Protein AF-A0A7J2U3K1-F1 (afdb_monomer_lite)

Organism: NCBI:txid334771

pLDDT: mean 93.87, std 4.68, range [68.88, 97.62]

Radius of gyration: 21.48 Å; chains: 1; bounding box: 39×21×62 Å

Sequence (68 aa):
MSLAEKLVEELEADEKVRKRLAKLLLPEVVSEPDARLAIINAVLRDVATKEDIAKVMEEIEKVKTATK

Structure (mmCIF, N/CA/C/O backbone):
data_AF-A0A7J2U3K1-F1
#
_entry.id   AF-A0A7J2U3K1-F1
#
loop_
_atom_site.group_PDB
_atom_site.id
_atom_site.type_symbol
_atom_site.label_atom_id
_atom_site.label_alt_id
_atom_site.label_comp_id
_atom_site.label_asym_id
_atom_site.label_entity_id
_atom_s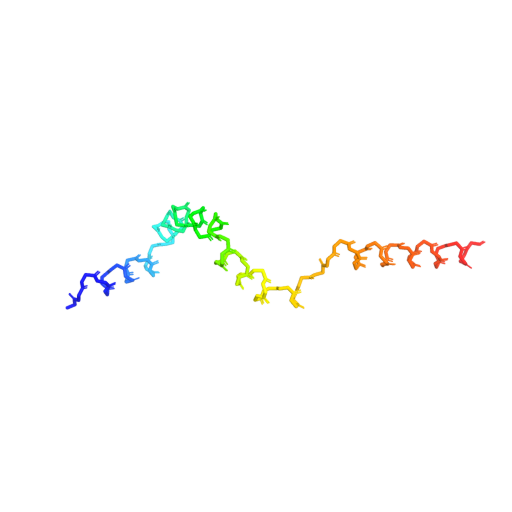ite.label_seq_id
_atom_site.pdbx_PDB_ins_code
_atom_site.Cartn_x
_atom_site.Cartn_y
_atom_site.Cartn_z
_atom_site.occupancy
_atom_site.B_iso_or_equiv
_atom_site.auth_seq_id
_atom_site.auth_comp_id
_atom_site.auth_asym_id
_atom_site.auth_atom_id
_atom_site.pdbx_PDB_model_num
ATOM 1 N N . MET A 1 1 ? 23.515 -4.210 -24.565 1.00 74.12 1 MET A N 1
ATOM 2 C CA . MET A 1 1 ? 22.586 -3.897 -23.470 1.00 74.12 1 MET A CA 1
ATOM 3 C C . MET A 1 1 ? 21.497 -2.978 -23.996 1.00 74.12 1 MET A C 1
ATOM 5 O O . MET A 1 1 ? 21.825 -1.953 -24.601 1.00 74.12 1 MET A O 1
ATOM 9 N N . SER A 1 2 ? 20.240 -3.388 -23.859 1.00 94.56 2 SER A N 1
ATOM 10 C CA . SER A 1 2 ? 19.067 -2.640 -24.319 1.00 94.56 2 SER A CA 1
ATOM 11 C C . SER A 1 2 ? 18.802 -1.413 -23.437 1.00 94.56 2 SER A C 1
ATOM 13 O O . SER A 1 2 ? 19.335 -1.292 -22.336 1.00 94.56 2 SER A O 1
ATOM 15 N N . LEU A 1 3 ? 17.982 -0.474 -23.918 1.00 94.94 3 LEU A N 1
ATOM 16 C CA . LEU A 1 3 ? 17.572 0.685 -23.117 1.00 94.94 3 LEU A CA 1
ATOM 17 C C . LEU A 1 3 ? 16.806 0.261 -21.853 1.00 94.94 3 LEU A C 1
ATOM 19 O O . LEU A 1 3 ? 16.985 0.868 -20.803 1.00 94.94 3 LEU A O 1
ATOM 23 N N . ALA A 1 4 ? 15.982 -0.786 -21.955 1.00 95.31 4 ALA A N 1
ATOM 24 C CA . ALA A 1 4 ? 15.210 -1.308 -20.832 1.00 95.31 4 ALA A CA 1
ATOM 25 C C . ALA A 1 4 ? 16.122 -1.896 -19.748 1.00 95.31 4 ALA A C 1
ATOM 27 O O . ALA A 1 4 ? 15.946 -1.589 -18.576 1.00 95.31 4 ALA A O 1
ATOM 28 N N . GLU A 1 5 ? 17.135 -2.668 -20.144 1.00 96.44 5 GLU A N 1
ATOM 29 C CA . GLU A 1 5 ? 18.142 -3.209 -19.221 1.00 96.44 5 GLU A CA 1
ATOM 30 C C . GLU A 1 5 ? 18.895 -2.088 -18.497 1.00 96.44 5 GLU A C 1
ATOM 32 O O . GLU A 1 5 ? 18.968 -2.097 -17.274 1.00 96.44 5 GLU A O 1
ATOM 37 N N . LYS A 1 6 ? 19.350 -1.062 -19.228 1.00 96.44 6 LYS A N 1
ATOM 38 C CA . LYS A 1 6 ? 20.022 0.103 -18.627 1.00 96.44 6 LYS A CA 1
ATOM 39 C C . LYS A 1 6 ? 19.137 0.854 -17.636 1.00 96.44 6 LYS A C 1
ATOM 41 O O . LYS A 1 6 ? 19.620 1.336 -16.620 1.00 96.44 6 LYS A O 1
ATOM 46 N N . LEU A 1 7 ? 17.847 0.985 -17.946 1.00 95.06 7 LEU A N 1
ATOM 47 C CA . LEU A 1 7 ? 16.894 1.626 -17.045 1.00 95.06 7 LEU A CA 1
ATOM 48 C C . LEU A 1 7 ? 16.733 0.819 -15.754 1.00 95.06 7 LEU A C 1
ATOM 50 O O . LEU A 1 7 ? 16.693 1.408 -14.679 1.00 95.06 7 LEU A O 1
ATOM 54 N N . VAL A 1 8 ? 16.648 -0.509 -15.852 1.00 95.94 8 VAL A N 1
ATOM 55 C CA . VAL A 1 8 ? 16.564 -1.382 -14.675 1.00 95.94 8 VAL A CA 1
ATOM 56 C C . VAL A 1 8 ? 17.836 -1.275 -13.836 1.00 95.94 8 VAL A C 1
ATOM 58 O O . VAL A 1 8 ? 17.724 -1.033 -12.639 1.00 95.94 8 VAL A O 1
ATOM 61 N N . GLU A 1 9 ? 19.019 -1.346 -14.455 1.00 96.75 9 GLU A N 1
ATOM 62 C CA . GLU A 1 9 ? 20.304 -1.187 -13.756 1.00 96.75 9 GLU A CA 1
ATOM 63 C C . GLU A 1 9 ? 20.384 0.148 -12.996 1.00 96.75 9 GLU A C 1
ATOM 65 O O . GLU A 1 9 ? 20.761 0.176 -11.825 1.00 96.75 9 GLU A O 1
ATOM 70 N N . GLU A 1 10 ? 19.959 1.253 -13.616 1.00 95.19 10 GLU A N 1
ATOM 71 C CA . GLU A 1 10 ? 19.952 2.573 -12.974 1.00 95.19 10 GLU A CA 1
ATOM 72 C C . GLU A 1 10 ? 18.968 2.638 -11.792 1.00 95.19 10 GLU A C 1
ATOM 74 O O . GLU A 1 10 ? 19.272 3.197 -10.737 1.00 95.19 10 GLU A O 1
ATOM 79 N N . LEU A 1 11 ? 17.784 2.035 -11.935 1.00 96.19 11 LEU A N 1
ATOM 80 C CA . LEU A 1 11 ? 16.796 1.969 -10.855 1.00 96.19 11 LEU A CA 1
ATOM 81 C C . LEU A 1 11 ? 17.275 1.091 -9.695 1.00 96.19 11 LEU A C 1
ATOM 83 O O . LEU A 1 11 ? 16.961 1.377 -8.535 1.00 96.19 11 LEU A O 1
ATOM 87 N N . GLU A 1 12 ? 18.014 0.021 -9.978 1.00 95.56 12 GLU A N 1
ATOM 88 C CA . GLU A 1 12 ? 18.622 -0.846 -8.970 1.00 95.56 12 GLU A CA 1
ATOM 89 C C . GLU A 1 12 ? 19.780 -0.151 -8.242 1.00 95.56 12 GLU A C 1
ATOM 91 O O . GLU A 1 12 ? 19.877 -0.269 -7.017 1.00 95.56 12 GLU A O 1
ATOM 96 N N . ALA A 1 13 ? 20.587 0.633 -8.959 1.00 97.31 13 ALA A N 1
ATOM 97 C CA . ALA A 1 13 ? 21.737 1.344 -8.411 1.00 97.31 13 ALA A CA 1
ATOM 98 C C . ALA A 1 13 ? 21.365 2.588 -7.579 1.00 97.31 13 ALA A C 1
ATOM 100 O O . ALA A 1 13 ? 21.997 2.832 -6.549 1.00 97.31 13 ALA A O 1
ATOM 101 N N . ASP A 1 14 ? 20.344 3.363 -7.975 1.00 96.75 14 ASP A N 1
ATOM 102 C CA . ASP A 1 14 ? 19.971 4.618 -7.301 1.00 96.75 14 ASP A CA 1
ATOM 103 C C . ASP A 1 14 ? 18.549 4.584 -6.700 1.00 96.75 14 ASP A C 1
ATOM 105 O O . ASP A 1 14 ? 17.517 4.693 -7.373 1.00 96.75 14 ASP A O 1
ATOM 109 N N . GLU A 1 15 ? 18.488 4.519 -5.365 1.00 96.31 15 GLU A N 1
ATOM 110 C CA . GLU A 1 15 ? 17.237 4.556 -4.601 1.00 96.31 15 GLU A CA 1
ATOM 111 C C . GLU A 1 15 ? 16.436 5.857 -4.809 1.00 96.31 15 GLU A C 1
ATOM 113 O O . GLU A 1 15 ? 15.200 5.835 -4.814 1.00 96.31 15 GLU A O 1
ATOM 118 N N . LYS A 1 16 ? 17.099 7.008 -4.989 1.00 96.56 16 LYS A N 1
ATOM 119 C CA . LYS A 1 16 ? 16.425 8.294 -5.231 1.00 96.56 16 LYS A CA 1
ATOM 120 C C . LYS A 1 16 ? 15.724 8.282 -6.581 1.00 96.56 16 LYS A C 1
ATOM 122 O O . LYS A 1 16 ? 14.577 8.732 -6.659 1.00 96.56 16 LYS A O 1
ATOM 127 N N . VAL A 1 17 ? 16.379 7.756 -7.617 1.00 95.94 17 VAL A N 1
ATOM 128 C CA . VAL A 1 17 ? 15.788 7.608 -8.957 1.00 95.94 17 VAL A CA 1
ATOM 129 C C . VAL A 1 17 ? 14.603 6.649 -8.892 1.00 95.94 17 VAL A C 1
ATOM 131 O O . VAL A 1 17 ? 13.505 7.013 -9.320 1.00 95.94 17 VAL A O 1
ATOM 134 N N . ARG A 1 18 ? 14.765 5.493 -8.234 1.00 96.06 18 ARG A N 1
ATOM 135 C CA . ARG A 1 18 ? 13.683 4.518 -8.015 1.00 96.06 18 ARG A CA 1
ATOM 136 C C . ARG A 1 18 ? 12.471 5.127 -7.318 1.00 96.06 18 ARG A C 1
ATOM 138 O O . ARG A 1 18 ? 11.345 4.997 -7.796 1.00 96.06 18 ARG A O 1
ATOM 145 N N . LYS A 1 19 ? 12.685 5.844 -6.211 1.00 96.38 19 LYS A N 1
ATOM 146 C CA . LYS A 1 19 ? 11.614 6.523 -5.464 1.00 96.38 19 LYS A CA 1
ATOM 147 C C . LYS A 1 19 ? 10.935 7.607 -6.294 1.00 96.38 19 LYS A C 1
ATOM 149 O O . LYS A 1 19 ? 9.721 7.772 -6.194 1.00 96.38 19 LYS A O 1
ATOM 154 N N . ARG A 1 20 ? 11.691 8.365 -7.091 1.00 96.19 20 ARG A N 1
ATOM 155 C CA . ARG A 1 20 ? 11.128 9.406 -7.959 1.00 96.19 20 ARG A CA 1
ATOM 156 C C . ARG A 1 20 ? 10.263 8.799 -9.059 1.00 96.19 20 ARG A C 1
ATOM 158 O O . ARG A 1 20 ? 9.158 9.290 -9.260 1.00 96.19 20 ARG A O 1
ATOM 165 N N . LEU A 1 21 ? 10.725 7.730 -9.708 1.00 94.62 21 LEU A N 1
ATOM 166 C CA . LEU A 1 21 ? 9.941 7.022 -10.718 1.00 94.62 21 LEU A CA 1
ATOM 167 C C . LEU A 1 21 ? 8.660 6.436 -10.112 1.00 94.62 21 LEU A C 1
ATOM 169 O O . LEU A 1 21 ? 7.577 6.662 -10.643 1.00 94.62 21 LEU A O 1
ATOM 173 N N . ALA A 1 22 ? 8.759 5.779 -8.953 1.00 94.31 22 ALA A N 1
ATOM 174 C CA . ALA A 1 22 ? 7.592 5.254 -8.249 1.00 94.31 22 ALA A CA 1
ATOM 175 C C . ALA A 1 22 ? 6.565 6.356 -7.941 1.00 94.31 22 ALA A C 1
ATOM 177 O O . ALA A 1 22 ? 5.381 6.174 -8.186 1.00 94.31 22 ALA A O 1
ATOM 178 N N . LYS A 1 23 ? 7.000 7.534 -7.476 1.00 94.50 23 LYS A N 1
ATOM 179 C CA . LYS A 1 23 ? 6.096 8.669 -7.211 1.00 94.50 23 LYS A CA 1
ATOM 180 C C . LYS A 1 23 ? 5.372 9.193 -8.453 1.00 94.50 23 LYS A C 1
ATOM 182 O O . LYS A 1 23 ? 4.290 9.746 -8.298 1.00 94.50 23 LYS A O 1
ATOM 187 N N . LEU A 1 24 ? 5.960 9.059 -9.642 1.00 94.56 24 LEU A N 1
ATOM 188 C CA . LEU A 1 24 ? 5.324 9.468 -10.898 1.00 94.56 24 LEU A CA 1
ATOM 189 C C . LEU A 1 24 ? 4.282 8.446 -11.362 1.00 94.56 24 LEU A C 1
ATOM 191 O O . LEU A 1 24 ? 3.213 8.841 -11.804 1.00 94.56 24 LEU A O 1
ATOM 195 N N . LEU A 1 25 ? 4.578 7.151 -11.219 1.00 93.00 25 LEU A N 1
ATOM 196 C CA . LEU A 1 25 ? 3.727 6.074 -11.735 1.00 93.00 25 LEU A CA 1
ATOM 197 C C . LEU A 1 25 ? 2.626 5.641 -10.758 1.00 93.00 25 LEU A C 1
ATOM 199 O O . LEU A 1 25 ? 1.523 5.305 -11.179 1.00 93.00 25 LEU A O 1
ATOM 203 N N . LEU A 1 26 ? 2.896 5.654 -9.449 1.00 91.31 26 LEU A N 1
ATOM 204 C CA . LEU A 1 26 ? 1.941 5.204 -8.430 1.00 91.31 26 LEU A CA 1
ATOM 205 C C . LEU A 1 26 ? 0.577 5.917 -8.501 1.00 91.31 26 LEU A C 1
ATOM 207 O O . LEU A 1 26 ? -0.429 5.224 -8.365 1.00 91.31 26 LEU A O 1
ATOM 211 N N . PRO A 1 27 ? 0.483 7.246 -8.720 1.00 91.81 27 PRO A N 1
ATOM 212 C CA . PRO A 1 27 ? -0.808 7.917 -8.858 1.00 91.81 27 PRO A CA 1
ATOM 213 C C . PRO A 1 27 ? -1.637 7.376 -10.023 1.00 91.81 27 PRO A C 1
ATOM 215 O O . PRO A 1 27 ? -2.834 7.155 -9.857 1.00 91.81 27 PRO A O 1
ATOM 218 N N . GLU A 1 28 ? -1.002 7.121 -11.170 1.00 90.31 28 GLU A N 1
ATOM 219 C CA . GLU A 1 28 ? -1.670 6.569 -12.351 1.00 90.31 28 GLU A CA 1
ATOM 220 C C . GLU A 1 28 ? -2.187 5.153 -12.064 1.00 90.31 28 GLU A C 1
ATOM 222 O O . GLU A 1 28 ? -3.378 4.892 -12.238 1.00 90.31 28 GLU A O 1
ATOM 227 N N . VAL A 1 29 ? -1.336 4.287 -11.500 1.00 89.94 29 VAL A N 1
ATOM 228 C CA . VAL A 1 29 ? -1.692 2.909 -11.109 1.00 89.94 29 VAL A CA 1
ATOM 229 C C . VAL A 1 29 ? -2.851 2.873 -10.107 1.00 89.94 29 VAL A C 1
ATOM 231 O O . VAL A 1 29 ? -3.736 2.032 -10.213 1.00 89.94 29 VAL A O 1
ATOM 234 N N . VAL A 1 30 ? -2.872 3.780 -9.127 1.00 89.31 30 VAL A N 1
ATOM 235 C CA . VAL A 1 30 ? -3.941 3.821 -8.114 1.00 89.31 30 VAL A CA 1
ATOM 236 C C . VAL A 1 30 ? -5.215 4.470 -8.659 1.00 89.31 30 VAL A C 1
ATOM 238 O O . VAL A 1 30 ? -6.308 4.153 -8.185 1.00 89.31 30 VAL A O 1
A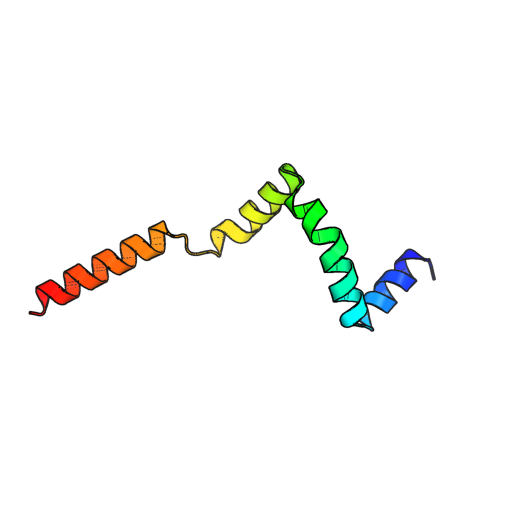TOM 241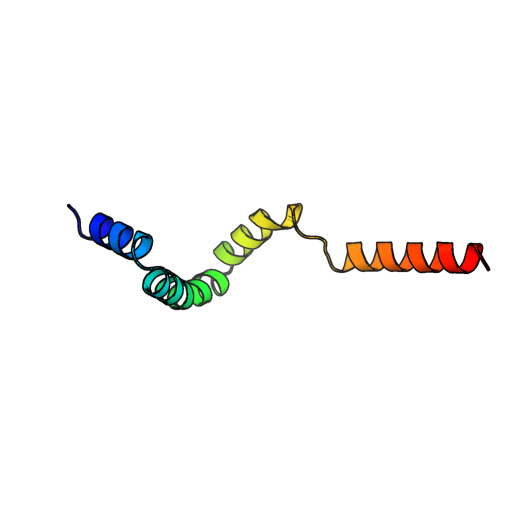 N N . SER A 1 31 ? -5.114 5.373 -9.637 1.00 92.81 31 SER A N 1
ATOM 242 C CA . SER A 1 31 ? -6.286 5.992 -10.265 1.00 92.81 31 SER A CA 1
ATOM 243 C C . SER A 1 31 ? -7.059 5.022 -11.160 1.00 92.81 31 SER A C 1
ATOM 245 O O . SER A 1 31 ? -8.293 5.067 -11.170 1.00 92.81 31 SER A O 1
ATOM 247 N N . GLU A 1 32 ? -6.361 4.095 -11.818 1.00 95.56 32 GLU A N 1
ATOM 248 C CA . GLU A 1 32 ? -6.951 3.075 -12.683 1.00 95.56 32 GLU A CA 1
ATOM 249 C C . GLU A 1 32 ? -7.742 2.045 -11.839 1.00 95.56 32 GLU A C 1
ATOM 251 O O . GLU A 1 32 ? -7.187 1.440 -10.913 1.00 95.56 32 GLU A O 1
ATOM 256 N N . PRO A 1 33 ? -9.065 1.898 -12.058 1.00 94.44 33 PRO A N 1
ATOM 257 C CA . PRO A 1 33 ? -9.911 1.050 -11.222 1.00 94.44 33 PRO A CA 1
ATOM 258 C C . PRO A 1 33 ? -9.486 -0.418 -11.141 1.00 94.44 33 PRO A C 1
ATOM 260 O O . PRO A 1 33 ? -9.536 -0.980 -10.042 1.00 94.44 33 PRO A O 1
ATOM 263 N N . ASP A 1 34 ? -9.062 -1.023 -12.250 1.00 95.31 34 ASP A N 1
ATOM 264 C CA . ASP A 1 34 ? -8.758 -2.455 -12.300 1.00 95.31 34 ASP A CA 1
ATOM 265 C C . ASP A 1 34 ? -7.438 -2.765 -11.584 1.00 95.31 34 ASP A C 1
ATOM 267 O O . ASP A 1 34 ? -7.371 -3.674 -10.752 1.00 95.31 34 ASP A O 1
ATOM 271 N N . ALA A 1 35 ? -6.406 -1.953 -11.809 1.00 92.94 35 ALA A N 1
ATOM 272 C CA . ALA A 1 35 ? -5.127 -2.023 -11.119 1.00 92.94 35 ALA A CA 1
ATOM 273 C C . ALA A 1 35 ? -5.294 -1.789 -9.615 1.00 92.94 35 ALA A C 1
ATOM 275 O O . ALA A 1 35 ? -4.748 -2.540 -8.802 1.00 92.94 35 ALA A O 1
ATOM 276 N N . ARG A 1 36 ? -6.108 -0.803 -9.217 1.00 93.81 36 ARG A N 1
ATOM 277 C CA . ARG A 1 36 ? -6.432 -0.575 -7.804 1.00 93.81 36 ARG A CA 1
ATOM 278 C C . ARG A 1 36 ? -7.115 -1.792 -7.184 1.00 93.81 36 ARG A C 1
ATOM 280 O O . ARG A 1 36 ? -6.753 -2.183 -6.075 1.00 93.81 36 ARG A O 1
ATOM 287 N N . LEU A 1 37 ? -8.075 -2.402 -7.878 1.00 94.50 37 LEU A N 1
ATOM 288 C CA . LEU A 1 37 ? -8.770 -3.589 -7.384 1.00 94.50 37 LEU A CA 1
ATOM 289 C C . LEU A 1 37 ? -7.826 -4.794 -7.273 1.00 94.50 37 LEU A C 1
ATOM 291 O O . LEU A 1 37 ? -7.877 -5.518 -6.279 1.00 94.50 37 LEU A O 1
ATOM 295 N N . ALA A 1 38 ? -6.933 -4.984 -8.244 1.00 93.81 38 ALA A N 1
ATOM 296 C CA . ALA A 1 38 ? -5.917 -6.030 -8.204 1.00 93.81 38 ALA A CA 1
ATOM 297 C C . ALA A 1 38 ? -4.973 -5.860 -7.003 1.00 93.81 38 ALA A C 1
ATOM 299 O O . ALA A 1 38 ? -4.724 -6.826 -6.280 1.00 93.81 38 ALA A O 1
ATOM 300 N N . ILE A 1 39 ? -4.511 -4.632 -6.740 1.00 92.69 39 ILE A N 1
ATOM 301 C CA . ILE A 1 39 ? -3.669 -4.316 -5.576 1.00 92.69 39 ILE A CA 1
ATOM 302 C C . ILE A 1 39 ? -4.420 -4.597 -4.275 1.00 92.69 39 ILE A C 1
ATOM 304 O O . ILE A 1 39 ? -3.877 -5.269 -3.401 1.00 92.69 39 ILE A O 1
ATOM 308 N N . ILE A 1 40 ? -5.667 -4.126 -4.149 1.00 93.06 40 ILE A N 1
ATOM 309 C CA . ILE A 1 40 ? -6.498 -4.381 -2.963 1.00 93.06 40 ILE A CA 1
ATOM 310 C C . ILE A 1 40 ? -6.637 -5.886 -2.742 1.00 93.06 40 ILE A C 1
ATOM 312 O O . ILE A 1 40 ? -6.336 -6.358 -1.654 1.00 93.06 40 ILE A O 1
ATOM 316 N N . ASN A 1 41 ? -7.018 -6.651 -3.766 1.00 93.19 41 ASN A N 1
ATOM 317 C CA . ASN A 1 41 ? -7.206 -8.098 -3.651 1.00 93.19 41 ASN A CA 1
ATOM 318 C C . ASN A 1 41 ? -5.918 -8.845 -3.282 1.00 93.19 41 ASN A C 1
ATOM 320 O O . ASN A 1 41 ? -5.991 -9.857 -2.585 1.00 93.19 41 ASN A O 1
ATOM 324 N N . ALA A 1 42 ? -4.757 -8.353 -3.721 1.00 93.31 42 ALA A N 1
ATOM 325 C CA . ALA A 1 42 ? -3.467 -8.937 -3.377 1.00 93.31 42 ALA A CA 1
ATOM 326 C C . ALA A 1 42 ? -3.126 -8.764 -1.889 1.00 93.31 42 ALA A C 1
ATOM 328 O O . ALA A 1 42 ? -2.580 -9.687 -1.294 1.00 93.31 42 ALA A O 1
ATOM 329 N N . VAL A 1 43 ? -3.467 -7.618 -1.286 1.00 94.56 43 VAL A N 1
ATOM 330 C CA . VAL A 1 43 ? -3.116 -7.310 0.115 1.00 94.56 43 VAL A CA 1
ATOM 331 C C . VAL A 1 43 ? -4.252 -7.553 1.107 1.00 94.56 43 VAL A C 1
ATOM 333 O O . VAL A 1 43 ? -4.015 -7.579 2.310 1.00 94.56 43 VAL A O 1
ATOM 336 N N . LEU A 1 44 ? -5.491 -7.742 0.640 1.00 92.06 44 LEU A N 1
ATOM 337 C CA . LEU A 1 44 ? -6.682 -7.810 1.496 1.00 92.06 44 LEU A CA 1
ATOM 338 C C . LEU A 1 44 ? -6.594 -8.909 2.563 1.00 92.06 44 LEU A C 1
ATOM 340 O O . LEU A 1 44 ? -7.138 -8.744 3.648 1.00 92.06 44 LEU A O 1
ATOM 344 N N . ARG A 1 45 ? -5.908 -10.020 2.269 1.00 89.12 45 ARG A N 1
ATOM 345 C CA . ARG A 1 45 ? -5.743 -11.143 3.210 1.00 89.12 45 ARG A CA 1
ATOM 346 C C . ARG A 1 45 ? -4.770 -10.849 4.351 1.00 89.12 45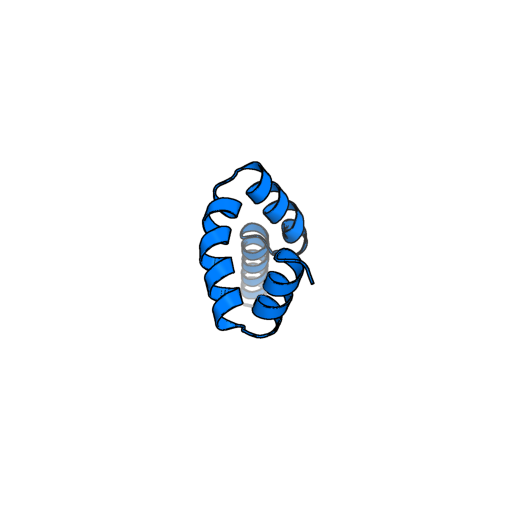 ARG A C 1
ATOM 348 O O . ARG A 1 45 ? -4.865 -11.497 5.387 1.00 89.12 45 ARG A O 1
ATOM 355 N N . ASP A 1 46 ? -3.881 -9.877 4.166 1.00 93.62 46 ASP A N 1
ATOM 356 C CA . ASP A 1 46 ? -2.805 -9.557 5.107 1.00 93.62 46 ASP A CA 1
ATOM 357 C C . ASP A 1 46 ? -3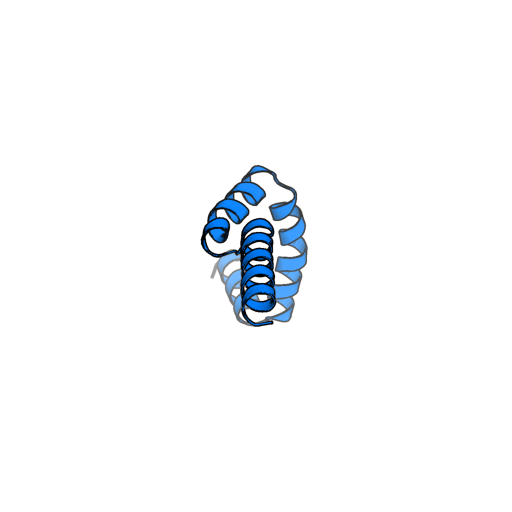.104 -8.297 5.937 1.00 93.62 46 ASP A C 1
ATOM 359 O O . ASP A 1 46 ? -2.322 -7.918 6.811 1.00 93.62 46 ASP A O 1
ATOM 363 N N . VAL A 1 47 ? -4.228 -7.620 5.675 1.00 94.69 47 VAL A N 1
ATOM 364 C CA . VAL A 1 47 ? -4.582 -6.345 6.308 1.00 94.69 47 VAL A CA 1
ATOM 365 C C . VAL A 1 47 ? -5.745 -6.533 7.277 1.00 94.69 47 VAL A C 1
ATOM 367 O O . VAL A 1 47 ? -6.848 -6.891 6.874 1.00 94.69 47 VAL A O 1
ATOM 370 N N . ALA A 1 48 ? -5.520 -6.202 8.552 1.00 92.62 48 ALA A N 1
ATOM 371 C CA . ALA A 1 48 ? -6.599 -6.071 9.526 1.00 92.62 48 ALA A CA 1
ATOM 372 C C . ALA A 1 48 ? -7.507 -4.896 9.141 1.00 92.62 48 ALA A C 1
ATOM 374 O O . ALA A 1 48 ? -7.061 -3.751 9.003 1.00 92.62 48 ALA A O 1
ATOM 375 N N . THR A 1 49 ? -8.792 -5.176 8.968 1.00 94.88 49 THR A N 1
ATOM 376 C CA . THR A 1 49 ? -9.779 -4.163 8.613 1.00 94.88 49 THR A CA 1
ATOM 377 C C . THR A 1 49 ? -10.189 -3.347 9.839 1.00 94.88 49 THR A C 1
ATOM 379 O O . THR A 1 49 ? -9.959 -3.720 10.991 1.00 94.88 49 THR A O 1
ATOM 382 N N . LYS A 1 50 ? -10.858 -2.210 9.609 1.00 96.06 50 LYS A N 1
ATOM 383 C CA . LYS A 1 50 ? -11.428 -1.406 10.703 1.00 96.06 50 LYS A CA 1
ATOM 384 C C . LYS A 1 50 ? -12.442 -2.193 11.538 1.00 96.06 50 LYS A C 1
ATOM 386 O O . LYS A 1 50 ? -12.563 -1.935 12.731 1.00 96.06 50 LYS A O 1
ATOM 391 N N . GLU A 1 51 ? -13.160 -3.125 10.917 1.00 96.00 51 GLU A N 1
ATOM 392 C CA . GLU A 1 51 ? -14.131 -3.977 11.602 1.00 96.00 51 GLU A CA 1
ATOM 393 C C . GLU A 1 51 ? -13.435 -4.975 12.531 1.00 96.00 51 GLU A C 1
ATOM 395 O O . GLU A 1 51 ? -13.867 -5.147 13.669 1.00 96.00 51 GLU A O 1
ATOM 400 N N . ASP A 1 52 ? -12.321 -5.567 12.091 1.00 96.00 52 ASP A N 1
ATOM 401 C CA . ASP A 1 52 ? -11.519 -6.466 12.929 1.00 96.00 52 ASP A CA 1
ATOM 402 C C . ASP A 1 52 ? -11.026 -5.740 14.188 1.00 96.00 52 ASP A C 1
ATOM 404 O O . ASP A 1 52 ? -11.143 -6.256 15.299 1.00 96.00 52 ASP A O 1
ATOM 408 N N . ILE A 1 53 ? -10.562 -4.494 14.034 1.00 96.81 53 ILE A N 1
ATOM 409 C CA . ILE A 1 53 ? -10.142 -3.647 15.160 1.00 96.81 53 ILE A CA 1
ATOM 410 C C . ILE A 1 53 ? -11.328 -3.334 16.082 1.00 96.81 53 ILE A C 1
ATOM 412 O O . ILE A 1 53 ? -11.196 -3.432 17.301 1.00 96.81 53 ILE A O 1
ATOM 416 N N . ALA A 1 54 ? -12.486 -2.974 15.523 1.00 97.56 54 ALA A N 1
ATOM 417 C CA . ALA A 1 54 ? -13.683 -2.667 16.305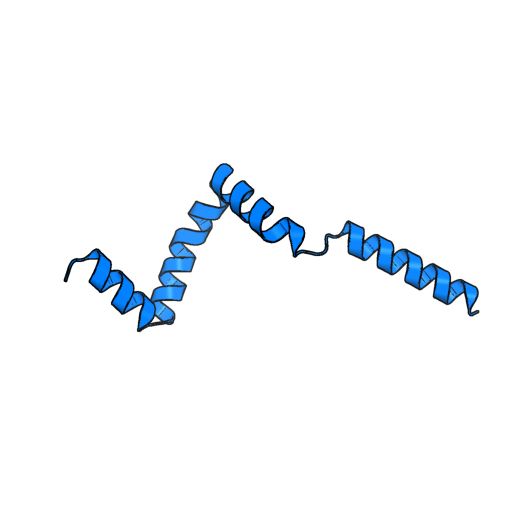 1.00 97.56 54 ALA A CA 1
ATOM 418 C C . ALA A 1 54 ? -14.123 -3.854 17.174 1.00 97.56 54 ALA A C 1
ATOM 420 O O . ALA A 1 54 ? -14.377 -3.669 18.363 1.00 97.56 54 ALA A O 1
ATOM 421 N N . LYS A 1 55 ? -14.123 -5.069 16.612 1.00 97.62 55 LYS A N 1
ATOM 422 C CA . LYS A 1 55 ? -14.440 -6.305 17.344 1.00 97.62 55 LYS A CA 1
ATOM 423 C C . LYS A 1 55 ? -13.464 -6.546 18.492 1.00 97.62 55 LYS A C 1
ATOM 425 O O . LYS A 1 55 ? -13.887 -6.816 19.610 1.00 97.62 55 LYS A O 1
ATOM 430 N N . VAL A 1 56 ? -12.162 -6.393 18.247 1.00 97.50 56 VAL A N 1
ATOM 431 C CA . VAL A 1 56 ? -11.144 -6.559 19.297 1.00 97.50 56 VAL A CA 1
ATOM 432 C C . VAL A 1 56 ? -11.326 -5.532 20.420 1.00 97.50 56 VAL A C 1
ATOM 434 O O . VAL A 1 56 ? -11.244 -5.893 21.592 1.00 97.50 56 VAL A O 1
ATOM 437 N N . MET A 1 57 ? -11.610 -4.266 20.094 1.00 97.31 57 MET A N 1
ATOM 438 C CA . MET A 1 57 ? -11.871 -3.232 21.106 1.00 97.31 57 MET A CA 1
ATOM 439 C C . MET A 1 57 ? -13.115 -3.537 21.948 1.00 97.31 57 MET A C 1
ATOM 441 O O . MET A 1 57 ? -13.102 -3.314 23.158 1.00 97.31 57 MET A O 1
ATOM 445 N N . GLU A 1 58 ? -14.174 -4.059 21.327 1.00 97.50 58 GLU A N 1
ATOM 446 C CA . GLU A 1 58 ? -15.395 -4.457 22.031 1.00 97.50 58 GLU A CA 1
ATOM 447 C C . GLU A 1 58 ? -15.119 -5.580 23.043 1.00 97.50 58 GLU A C 1
ATOM 449 O O . GLU A 1 58 ? -15.529 -5.488 24.201 1.00 97.50 58 GLU A O 1
ATOM 454 N N . GLU A 1 59 ? -14.368 -6.606 22.639 1.00 96.62 59 GLU A N 1
ATOM 455 C CA . GLU A 1 59 ? -13.981 -7.707 23.527 1.00 96.62 59 GLU A CA 1
ATOM 456 C C . GLU A 1 59 ? -13.090 -7.234 24.686 1.00 96.62 59 GLU A C 1
ATOM 458 O O . GLU A 1 59 ? -13.271 -7.666 25.827 1.00 96.62 59 GLU A O 1
ATOM 463 N N . ILE A 1 60 ? -12.180 -6.283 24.441 1.00 97.12 60 ILE A N 1
ATOM 464 C CA . ILE A 1 60 ? -11.357 -5.674 25.498 1.00 97.12 60 ILE A CA 1
ATOM 465 C C . ILE A 1 60 ? -12.228 -4.971 26.547 1.00 97.12 60 ILE A C 1
ATOM 467 O O . ILE A 1 60 ? -12.010 -5.150 27.749 1.00 97.12 60 ILE A O 1
ATOM 471 N N . GLU A 1 61 ? -13.220 -4.182 26.127 1.00 96.56 61 GLU A N 1
ATOM 472 C CA . GLU A 1 61 ? -14.109 -3.498 27.072 1.00 96.56 61 GLU A CA 1
ATOM 473 C C . GLU A 1 61 ? -14.975 -4.494 27.859 1.00 96.56 61 GLU A C 1
ATOM 475 O O . GLU A 1 61 ? -15.104 -4.350 29.077 1.00 96.56 61 GLU A O 1
ATOM 480 N N . LYS A 1 62 ? -15.473 -5.569 27.228 1.00 95.69 62 LYS A N 1
ATOM 481 C CA . LYS A 1 62 ? -16.190 -6.648 27.937 1.00 95.69 62 LYS A CA 1
ATOM 482 C C . LYS A 1 62 ? -15.334 -7.257 29.048 1.00 95.69 62 LYS A C 1
ATOM 484 O O . LYS A 1 62 ? -15.767 -7.289 30.201 1.00 95.69 62 LYS A O 1
ATOM 489 N N . VAL A 1 63 ? -14.099 -7.661 28.745 1.00 96.12 63 VAL A N 1
ATOM 490 C CA . VAL A 1 63 ? -13.175 -8.247 29.737 1.00 96.12 63 VAL A CA 1
ATOM 491 C C . VAL A 1 63 ? -12.891 -7.272 30.884 1.00 96.12 63 VAL A C 1
ATOM 493 O O . VAL A 1 63 ? -12.914 -7.648 32.058 1.00 96.12 63 VAL A O 1
ATOM 496 N N . LYS A 1 64 ? -12.679 -5.995 30.565 1.00 95.12 64 LYS A N 1
ATOM 497 C CA . LYS A 1 64 ? -12.419 -4.943 31.553 1.00 95.12 64 LYS A CA 1
ATOM 498 C C . LYS A 1 64 ? -13.603 -4.708 32.488 1.00 95.12 64 LYS A C 1
ATOM 500 O O . LYS A 1 64 ? -13.390 -4.464 33.672 1.00 95.12 64 LYS A O 1
ATOM 505 N N . THR A 1 65 ? -14.832 -4.780 31.979 1.00 94.69 65 THR A N 1
ATOM 506 C CA . THR A 1 65 ? -16.035 -4.686 32.820 1.00 94.69 65 THR A CA 1
ATOM 507 C C . THR A 1 65 ? -16.250 -5.926 33.682 1.00 94.69 65 THR A C 1
ATOM 509 O O . THR A 1 65 ? -16.661 -5.775 34.822 1.00 94.69 65 THR A O 1
ATOM 512 N N . ALA A 1 66 ? -15.912 -7.124 33.193 1.00 89.19 66 ALA A N 1
ATOM 513 C CA . ALA A 1 66 ? -16.049 -8.373 33.948 1.00 89.19 66 ALA A CA 1
ATOM 514 C C . ALA A 1 66 ? -15.010 -8.543 35.075 1.00 89.19 66 ALA A C 1
ATOM 516 O O . ALA A 1 66 ? -15.207 -9.352 35.976 1.00 89.19 66 ALA A O 1
ATOM 517 N N . THR A 1 67 ? -13.895 -7.806 35.013 1.00 82.38 67 THR A N 1
ATOM 518 C CA . THR A 1 67 ? -12.817 -7.843 36.022 1.00 82.38 67 THR A CA 1
ATOM 519 C C . THR A 1 67 ? -12.980 -6.759 37.106 1.00 82.38 67 THR A C 1
ATOM 521 O O . THR A 1 67 ? -12.184 -6.706 38.042 1.00 82.38 67 THR A O 1
ATOM 524 N N . LYS A 1 68 ? -13.980 -5.876 36.979 1.00 68.88 68 LYS A N 1
ATOM 525 C CA . LYS A 1 68 ? -14.348 -4.873 37.991 1.00 68.88 68 LYS A CA 1
ATOM 526 C C . LYS A 1 68 ? -15.471 -5.388 38.880 1.00 68.88 68 LYS A C 1
ATOM 528 O O . LYS A 1 68 ? -15.439 -5.028 40.075 1.00 68.88 68 LYS A O 1
#

Secondary structure (DSSP, 8-state):
--HHHHHHHHHHH-HHHHHHHHHHHHHHHHHSHHHHHHHHHHHTTTS--HHHHHHHHHHHHHHHHHT-

Foldseek 3Di:
DDPVVVVVVVLVVDVVVVVVVCVVCVVVLCVDVVSVVVVCVVCVVVDDDPVNVVVVVVVVVVVVVVVD